Protein AF-A0A4V1TGD1-F1 (afdb_monomer_lite)

Foldseek 3Di:
DDPVVVCQLCPLQVQLVVLVVCCVVPPDDPSPVSSVVSNVVSVCCVVCVVVVVNDPD

Structure (mmCIF, N/CA/C/O backbone):
data_AF-A0A4V1TGD1-F1
#
_entry.id   AF-A0A4V1TGD1-F1
#
loop_
_atom_site.group_PDB
_atom_site.id
_atom_site.type_symbol
_atom_site.label_atom_id
_atom_site.label_alt_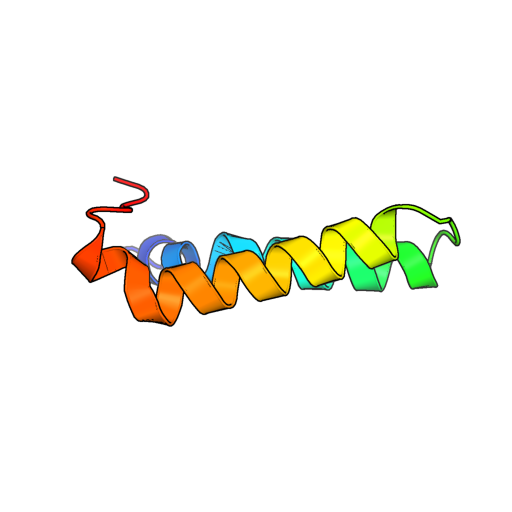id
_atom_site.label_comp_id
_atom_site.label_asym_id
_atom_site.label_entity_id
_atom_site.label_seq_id
_atom_site.pdbx_PDB_ins_code
_atom_site.Cartn_x
_atom_site.Cartn_y
_atom_site.Cartn_z
_atom_site.occupancy
_atom_site.B_iso_or_equiv
_atom_site.auth_seq_id
_atom_site.auth_comp_id
_atom_site.auth_asym_id
_atom_site.auth_atom_id
_atom_site.pdbx_PDB_model_num
ATOM 1 N N . MET A 1 1 ? 23.586 -3.556 -5.743 1.00 64.69 1 MET A N 1
ATOM 2 C CA . MET A 1 1 ? 22.186 -3.090 -5.816 1.00 64.69 1 MET A CA 1
ATOM 3 C C . MET A 1 1 ? 21.839 -2.578 -4.428 1.00 64.69 1 MET A C 1
ATOM 5 O O . MET A 1 1 ? 22.183 -3.253 -3.464 1.00 64.69 1 MET A O 1
ATOM 9 N N . THR A 1 2 ? 21.348 -1.347 -4.290 1.00 80.19 2 THR A N 1
ATOM 10 C CA . THR A 1 2 ? 20.992 -0.803 -2.969 1.00 80.19 2 THR A CA 1
ATOM 11 C C . THR A 1 2 ? 19.654 -1.408 -2.526 1.00 80.19 2 THR A C 1
ATOM 13 O O . THR A 1 2 ? 18.781 -1.568 -3.377 1.00 80.19 2 THR A O 1
ATOM 16 N N . PRO A 1 3 ? 19.444 -1.714 -1.231 1.00 82.56 3 PRO A N 1
ATOM 17 C CA . PRO A 1 3 ? 18.212 -2.358 -0.754 1.00 82.56 3 PRO A CA 1
ATOM 18 C C . PRO A 1 3 ? 16.924 -1.624 -1.144 1.00 82.56 3 PRO A C 1
ATOM 20 O O . PRO A 1 3 ? 15.883 -2.240 -1.302 1.00 82.56 3 PRO A O 1
ATOM 23 N N . LEU A 1 4 ? 16.996 -0.302 -1.330 1.00 83.88 4 LEU A N 1
ATOM 24 C CA . LEU A 1 4 ? 15.868 0.526 -1.755 1.00 83.88 4 LEU A CA 1
ATOM 25 C C . LEU A 1 4 ? 15.359 0.184 -3.158 1.00 83.88 4 LEU A C 1
ATOM 27 O O . LEU A 1 4 ? 14.150 0.212 -3.366 1.00 83.88 4 LEU A O 1
ATOM 31 N N . ALA A 1 5 ? 16.243 -0.172 -4.094 1.00 85.56 5 ALA A N 1
ATOM 32 C CA . ALA A 1 5 ? 15.857 -0.464 -5.475 1.00 85.56 5 ALA A CA 1
ATOM 33 C C . ALA A 1 5 ? 14.898 -1.665 -5.577 1.00 85.56 5 ALA A C 1
ATOM 35 O O . ALA A 1 5 ? 14.051 -1.706 -6.462 1.00 85.56 5 ALA A O 1
ATOM 36 N N . GLU A 1 6 ? 14.976 -2.609 -4.636 1.00 87.69 6 GLU A N 1
ATOM 37 C CA . GLU A 1 6 ? 14.114 -3.798 -4.602 1.00 87.69 6 GLU A CA 1
ATOM 38 C C . GLU A 1 6 ? 12.670 -3.475 -4.181 1.00 87.69 6 GLU A C 1
ATOM 40 O O . GLU A 1 6 ? 11.746 -4.234 -4.467 1.00 87.69 6 GLU A O 1
ATOM 45 N N . ILE A 1 7 ? 12.461 -2.336 -3.516 1.00 90.69 7 ILE A N 1
ATOM 46 C CA . ILE A 1 7 ? 11.181 -1.946 -2.908 1.00 90.69 7 ILE A CA 1
ATOM 47 C C . ILE A 1 7 ? 10.392 -0.993 -3.815 1.00 90.69 7 ILE A C 1
ATOM 49 O O . ILE A 1 7 ? 9.163 -0.944 -3.748 1.00 90.69 7 ILE A O 1
ATOM 53 N N . VAL A 1 8 ? 11.090 -0.252 -4.684 1.00 90.12 8 VAL A N 1
ATOM 54 C CA . VAL A 1 8 ? 10.510 0.746 -5.597 1.00 90.12 8 VAL A CA 1
ATOM 55 C C . VAL A 1 8 ? 9.358 0.187 -6.455 1.00 90.12 8 VAL A C 1
ATOM 57 O O . VAL A 1 8 ? 8.307 0.832 -6.492 1.00 90.12 8 VAL A O 1
ATOM 60 N N . PRO A 1 9 ? 9.452 -1.015 -7.068 1.00 90.75 9 PRO A N 1
ATOM 61 C CA . PRO A 1 9 ? 8.350 -1.571 -7.864 1.00 90.75 9 PRO A CA 1
ATOM 62 C C . PRO A 1 9 ? 7.052 -1.777 -7.067 1.00 90.75 9 PRO A C 1
ATOM 64 O O . PRO A 1 9 ? 5.959 -1.749 -7.629 1.00 90.75 9 PRO A O 1
ATOM 67 N N . TYR A 1 10 ? 7.156 -1.937 -5.746 1.00 94.88 10 TYR A N 1
ATOM 68 C CA . TYR A 1 10 ? 6.035 -2.213 -4.847 1.00 94.88 10 TYR A CA 1
ATOM 69 C C . TYR A 1 10 ? 5.521 -0.968 -4.112 1.00 94.88 10 TYR A C 1
ATOM 71 O O . TYR A 1 10 ? 4.639 -1.089 -3.259 1.00 94.88 10 TYR A O 1
ATOM 79 N N . ALA A 1 11 ? 6.020 0.232 -4.431 1.00 94.38 11 ALA A N 1
ATOM 80 C CA . ALA A 1 11 ? 5.670 1.467 -3.722 1.00 94.38 11 ALA A CA 1
ATOM 81 C C . ALA A 1 11 ? 4.148 1.714 -3.650 1.00 94.38 11 ALA A C 1
ATOM 83 O O . ALA A 1 11 ? 3.620 2.024 -2.582 1.00 94.38 11 ALA A O 1
ATOM 84 N N . TRP A 1 12 ? 3.426 1.491 -4.755 1.00 96.38 12 TRP A N 1
ATOM 85 C CA . TRP A 1 12 ? 1.961 1.603 -4.802 1.00 96.38 12 TRP A CA 1
ATOM 86 C C . TRP A 1 12 ? 1.252 0.596 -3.894 1.00 96.38 12 TRP A C 1
ATOM 88 O O . TRP A 1 12 ? 0.282 0.943 -3.222 1.00 96.38 12 TRP A O 1
ATOM 98 N N . TRP A 1 13 ? 1.755 -0.638 -3.837 1.00 97.69 13 TRP A N 1
ATOM 99 C CA . TRP A 1 13 ? 1.203 -1.674 -2.968 1.00 97.69 13 TRP A CA 1
ATOM 100 C C . TRP A 1 13 ? 1.399 -1.329 -1.494 1.00 97.69 13 TRP A C 1
ATOM 102 O O . TRP A 1 13 ? 0.455 -1.416 -0.712 1.00 97.69 13 TRP A O 1
ATOM 112 N N . ILE A 1 14 ? 2.600 -0.878 -1.123 1.00 97.44 14 ILE A N 1
ATOM 113 C CA . ILE A 1 14 ? 2.913 -0.454 0.246 1.00 97.44 14 ILE A CA 1
ATOM 114 C C . ILE A 1 14 ? 2.011 0.711 0.657 1.00 97.44 14 ILE A C 1
ATOM 116 O O . ILE A 1 14 ? 1.382 0.651 1.713 1.00 97.44 14 ILE A O 1
ATOM 120 N N . ALA A 1 15 ? 1.892 1.738 -0.189 1.00 97.94 15 ALA A N 1
ATOM 121 C CA . ALA A 1 15 ? 1.009 2.871 0.072 1.00 97.94 15 ALA A CA 1
ATOM 122 C C . ALA A 1 15 ? -0.453 2.424 0.236 1.00 97.94 15 ALA A C 1
ATOM 124 O O . ALA A 1 15 ? -1.114 2.830 1.191 1.00 97.94 15 ALA A O 1
ATOM 125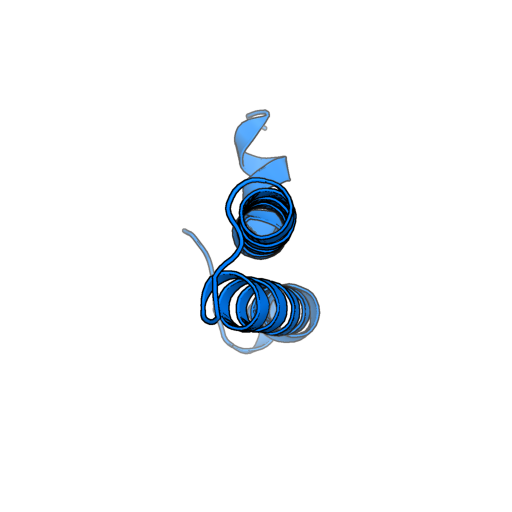 N N . GLY A 1 16 ? -0.942 1.542 -0.643 1.00 98.12 16 GLY A N 1
ATOM 126 C CA . GLY A 1 16 ? -2.298 1.001 -0.570 1.00 98.12 16 GLY A CA 1
ATOM 127 C C . GLY A 1 16 ? -2.570 0.250 0.732 1.00 98.12 16 GLY A C 1
ATOM 128 O O . GLY A 1 16 ? -3.563 0.522 1.404 1.00 98.12 16 GLY A O 1
ATOM 129 N N . LEU A 1 17 ? -1.662 -0.638 1.140 1.00 98.44 17 LEU A N 1
ATOM 130 C CA . LEU A 1 17 ? -1.784 -1.382 2.396 1.00 98.44 17 LEU A CA 1
ATOM 131 C C . LEU A 1 17 ? -1.747 -0.463 3.621 1.00 98.44 17 LEU A C 1
ATOM 133 O O . LEU A 1 17 ? -2.544 -0.647 4.539 1.00 98.44 17 LEU A O 1
ATOM 137 N N . VAL A 1 18 ? -0.879 0.552 3.626 1.00 98.44 18 VAL A N 1
ATOM 138 C CA . VAL A 1 18 ? -0.836 1.555 4.701 1.00 98.44 18 VAL A CA 1
ATOM 139 C C . VAL A 1 18 ? -2.161 2.308 4.797 1.00 98.44 18 VAL A C 1
ATOM 141 O O . VAL A 1 18 ? -2.685 2.459 5.897 1.00 98.44 18 VAL A O 1
ATOM 144 N N . LEU A 1 19 ? -2.743 2.731 3.671 1.00 98.25 19 LEU A N 1
ATOM 145 C CA . LEU A 1 19 ? -4.043 3.411 3.653 1.00 98.25 19 LEU A CA 1
ATOM 146 C C . LEU A 1 19 ? -5.170 2.522 4.195 1.00 98.25 19 LEU A C 1
ATOM 148 O O . LEU A 1 19 ? -5.998 2.995 4.971 1.00 98.25 19 LEU A O 1
ATOM 152 N N . LEU A 1 20 ? -5.173 1.233 3.849 1.00 97.94 20 LEU A N 1
ATOM 153 C CA . LEU A 1 20 ? -6.157 0.276 4.365 1.00 97.94 20 LEU A CA 1
ATOM 154 C C . LEU A 1 20 ? -5.997 0.031 5.870 1.00 97.94 20 LEU A C 1
ATOM 156 O O . LEU A 1 20 ? -6.990 -0.039 6.588 1.00 97.94 20 LEU A O 1
ATOM 160 N N . VAL A 1 21 ? -4.763 -0.067 6.368 1.00 98.38 21 VAL A N 1
ATOM 161 C CA . VAL A 1 21 ? -4.505 -0.160 7.814 1.00 98.38 21 VAL A CA 1
ATOM 162 C C . VAL A 1 21 ? -4.968 1.112 8.522 1.00 98.38 21 VAL A C 1
ATOM 164 O O . VAL A 1 21 ? -5.611 1.030 9.567 1.00 98.38 21 VAL A O 1
ATOM 167 N N . LEU A 1 22 ? -4.682 2.284 7.949 1.00 98.06 22 LEU A N 1
ATOM 168 C CA . LEU A 1 22 ? -5.105 3.563 8.513 1.00 98.06 22 LEU A CA 1
ATOM 169 C C . LEU A 1 22 ? -6.626 3.694 8.576 1.00 98.06 22 LEU A C 1
ATOM 171 O O . LEU A 1 22 ? -7.113 4.193 9.578 1.00 98.06 22 LEU A O 1
ATOM 175 N N . GLU A 1 23 ? -7.365 3.206 7.581 1.00 97.94 23 GLU A N 1
ATOM 176 C CA . GL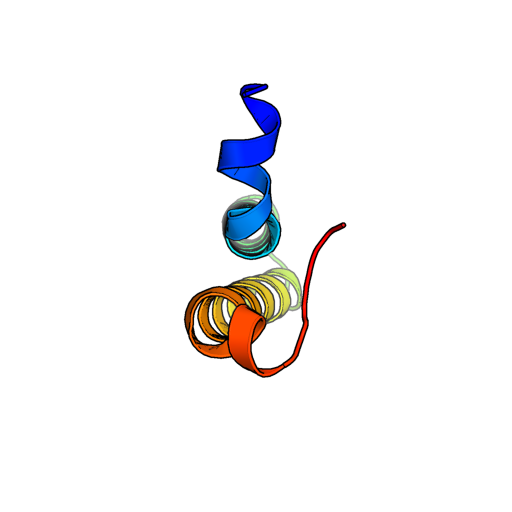U A 1 23 ? -8.833 3.159 7.616 1.00 97.94 23 GLU A CA 1
ATOM 177 C C . GLU A 1 23 ? -9.357 2.357 8.820 1.00 97.94 23 GLU A C 1
ATOM 179 O O . GLU A 1 23 ? -10.298 2.771 9.488 1.00 97.94 23 GLU A O 1
ATOM 184 N N . VAL A 1 24 ? -8.724 1.229 9.157 1.00 96.94 24 VAL A N 1
ATOM 185 C CA . VAL A 1 24 ? -9.129 0.416 10.319 1.00 96.94 24 VAL A CA 1
ATOM 186 C C . VAL A 1 24 ? -8.842 1.133 11.644 1.00 96.94 24 VAL A C 1
ATOM 188 O O . VAL A 1 24 ? -9.617 1.012 12.592 1.00 96.94 24 VAL A O 1
ATOM 191 N N . VAL A 1 25 ? -7.730 1.872 11.727 1.00 97.75 25 VAL A N 1
ATOM 192 C CA . VAL A 1 25 ? -7.318 2.599 12.945 1.00 97.75 25 VAL A CA 1
ATOM 193 C C . VAL A 1 25 ? -8.083 3.918 13.112 1.00 97.75 25 VAL A C 1
ATOM 195 O O . VAL A 1 25 ? -8.431 4.300 14.229 1.00 97.75 25 VAL A O 1
ATOM 198 N N . LEU A 1 26 ? -8.331 4.619 12.008 1.00 94.88 26 LEU A N 1
ATOM 199 C CA . LEU A 1 26 ? -8.988 5.918 11.916 1.00 94.88 26 LEU A CA 1
ATOM 200 C C . LEU A 1 26 ? -10.105 5.817 10.867 1.00 94.88 26 LEU A C 1
ATOM 202 O O . LEU A 1 26 ? -9.872 6.151 9.701 1.00 94.88 26 LEU A O 1
ATOM 206 N N . PRO A 1 27 ? -11.307 5.360 11.267 1.00 91.88 27 PRO A N 1
ATOM 207 C CA . PRO A 1 27 ? -12.388 5.108 10.328 1.00 91.88 27 PRO A CA 1
ATOM 208 C C . PRO A 1 27 ? -12.808 6.392 9.618 1.00 91.88 27 PRO A C 1
ATOM 210 O O . PRO A 1 27 ? -13.109 7.418 10.239 1.00 91.88 27 PRO A O 1
ATOM 213 N N . GLY A 1 28 ? -12.836 6.305 8.297 1.00 91.44 28 GLY A N 1
ATOM 214 C CA . GLY A 1 28 ? -13.238 7.338 7.369 1.00 91.44 28 GLY A CA 1
ATOM 215 C C . GLY A 1 28 ? -14.032 6.733 6.215 1.00 91.44 28 GLY A C 1
ATOM 216 O O . GLY A 1 28 ? -14.550 5.627 6.272 1.00 91.44 28 GLY A O 1
ATOM 217 N N . VAL A 1 29 ? -14.209 7.509 5.151 1.00 88.56 29 VAL A N 1
ATOM 218 C CA . VAL A 1 29 ? -14.797 6.987 3.907 1.00 88.56 29 VAL A CA 1
ATOM 219 C C . VAL A 1 29 ? -13.711 6.813 2.854 1.00 88.56 29 VAL A C 1
ATOM 221 O O . VAL A 1 29 ? -13.753 5.881 2.066 1.00 88.56 29 VAL A O 1
ATOM 224 N N . TYR A 1 30 ? -12.721 7.705 2.827 1.00 95.62 30 TYR A N 1
ATOM 225 C CA . TYR A 1 30 ? -11.843 7.872 1.674 1.00 95.62 30 TYR A CA 1
ATOM 226 C C . TYR A 1 30 ? -10.621 6.950 1.660 1.00 95.62 30 TYR A C 1
ATOM 228 O O . TYR A 1 30 ? -10.155 6.606 0.573 1.00 95.62 30 TYR A O 1
ATOM 236 N N . LEU A 1 31 ? -10.091 6.545 2.820 1.00 97.25 31 LEU A N 1
ATOM 237 C CA . LEU A 1 31 ? -8.830 5.796 2.871 1.00 97.25 31 LEU A CA 1
ATOM 238 C C . LEU A 1 31 ? -9.002 4.390 2.295 1.00 97.25 31 LEU A C 1
ATOM 240 O O . LEU A 1 31 ? -8.121 3.926 1.573 1.00 97.25 31 LEU A O 1
ATOM 244 N N . LEU A 1 32 ? -10.168 3.769 2.504 1.00 96.88 32 LEU A N 1
ATOM 245 C CA . LEU A 1 32 ? -10.531 2.509 1.852 1.00 96.88 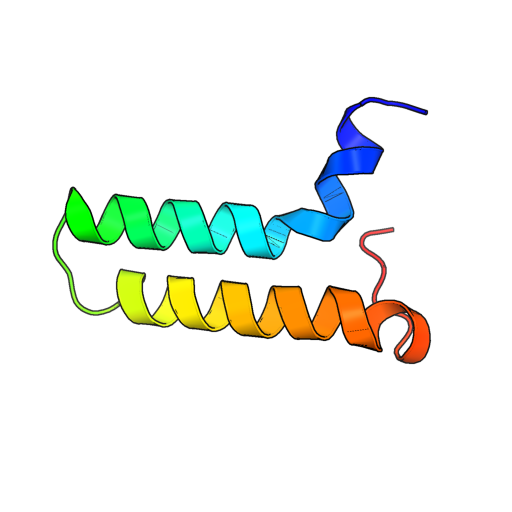32 LEU A CA 1
ATOM 246 C C . LEU A 1 32 ? -10.423 2.594 0.319 1.00 96.88 32 LEU A C 1
ATOM 248 O O . LEU A 1 32 ? -9.740 1.782 -0.307 1.00 96.88 32 LEU A O 1
ATOM 252 N N . PHE A 1 33 ? -11.079 3.586 -0.293 1.00 97.88 33 PHE A N 1
ATOM 253 C CA . PHE A 1 33 ? -11.099 3.726 -1.752 1.00 97.88 33 PHE A CA 1
ATOM 254 C C . PHE A 1 33 ? -9.722 4.070 -2.311 1.00 97.88 33 PHE A C 1
ATOM 256 O O . PHE A 1 33 ? -9.322 3.498 -3.324 1.00 97.88 33 PHE A O 1
ATOM 263 N N . LEU A 1 34 ? -8.980 4.960 -1.646 1.00 98.06 34 LEU A N 1
ATOM 264 C CA . LEU A 1 34 ? -7.613 5.297 -2.046 1.00 98.06 34 LEU A CA 1
ATOM 265 C C . LEU A 1 34 ? -6.678 4.090 -1.920 1.00 98.06 34 LEU A C 1
ATOM 267 O O . LEU A 1 34 ? -5.861 3.859 -2.809 1.00 98.06 34 LEU A O 1
ATOM 271 N N . GLY A 1 35 ? -6.831 3.291 -0.862 1.00 98.06 35 GLY A N 1
ATOM 272 C CA . GLY A 1 35 ? -6.070 2.064 -0.658 1.00 98.06 35 GLY A CA 1
ATOM 273 C C . GLY A 1 35 ? -6.311 1.052 -1.774 1.00 98.06 35 GLY A C 1
ATOM 274 O O . GLY A 1 35 ? -5.363 0.600 -2.413 1.00 98.06 35 GLY A O 1
ATOM 275 N N . ILE A 1 36 ? -7.578 0.758 -2.077 1.00 98.19 36 ILE A N 1
ATOM 276 C CA . ILE A 1 36 ? -7.951 -0.155 -3.169 1.00 98.19 36 ILE A CA 1
ATOM 277 C C . ILE A 1 36 ? -7.461 0.378 -4.523 1.00 98.19 36 ILE A C 1
ATOM 279 O O . ILE A 1 36 ? -6.885 -0.380 -5.303 1.00 98.19 36 ILE A O 1
ATOM 283 N N . ALA A 1 3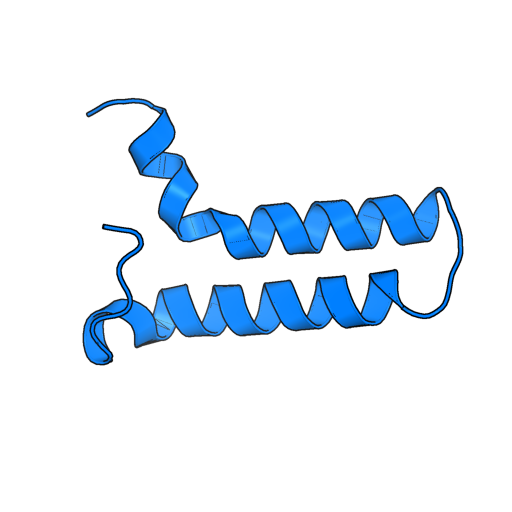7 ? -7.636 1.673 -4.799 1.00 98.44 37 ALA A N 1
ATOM 284 C CA . ALA A 1 37 ? -7.160 2.286 -6.037 1.00 98.44 37 ALA A CA 1
ATOM 285 C C . ALA A 1 37 ? -5.636 2.156 -6.187 1.00 98.44 37 ALA A C 1
ATOM 287 O O . ALA A 1 37 ? -5.161 1.788 -7.260 1.00 98.44 37 ALA A O 1
ATOM 288 N N . ALA A 1 38 ? -4.874 2.381 -5.113 1.00 98.38 38 ALA A N 1
ATOM 289 C CA . ALA A 1 38 ? -3.425 2.208 -5.113 1.00 98.38 38 ALA A CA 1
ATOM 290 C C . ALA A 1 38 ? -3.013 0.751 -5.381 1.00 98.38 38 ALA A C 1
ATOM 292 O O . ALA A 1 38 ? -2.092 0.521 -6.163 1.00 98.38 38 ALA A O 1
ATOM 293 N N . LEU A 1 39 ? -3.717 -0.234 -4.812 1.00 98.44 39 LEU A N 1
ATOM 294 C CA . LEU A 1 39 ? -3.465 -1.652 -5.103 1.00 98.44 39 LEU A CA 1
ATOM 295 C C . LEU A 1 39 ? -3.744 -1.996 -6.573 1.00 98.44 39 LEU A C 1
ATOM 297 O O . LEU A 1 39 ? -2.949 -2.694 -7.200 1.00 98.44 39 LEU A O 1
ATOM 301 N N . ILE A 1 40 ? -4.838 -1.478 -7.141 1.00 98.38 40 ILE A N 1
ATOM 302 C CA . ILE A 1 40 ? -5.190 -1.688 -8.554 1.00 98.38 40 ILE A CA 1
ATOM 303 C C . ILE A 1 40 ? -4.133 -1.064 -9.471 1.00 98.38 40 ILE A C 1
ATOM 305 O O . ILE A 1 40 ? -3.639 -1.731 -10.379 1.00 98.38 40 ILE A O 1
ATOM 309 N N . VAL A 1 41 ? -3.750 0.192 -9.221 1.00 96.25 41 VAL A N 1
ATOM 310 C CA . VAL A 1 41 ? -2.702 0.882 -9.991 1.00 96.25 41 VAL A CA 1
ATOM 311 C C . VAL A 1 41 ? -1.370 0.153 -9.850 1.00 96.25 41 VAL A C 1
ATOM 313 O O . VAL A 1 41 ? -0.708 -0.102 -10.849 1.00 96.25 41 VAL A O 1
ATOM 316 N N . GLY A 1 42 ? -1.000 -0.253 -8.636 1.00 95.50 42 GLY A N 1
ATOM 317 C CA . GLY A 1 42 ? 0.216 -1.018 -8.391 1.00 95.50 42 GLY A CA 1
ATOM 318 C C . GLY A 1 42 ? 0.235 -2.348 -9.142 1.00 95.50 42 GLY A C 1
ATOM 319 O O . GLY A 1 42 ? 1.244 -2.691 -9.747 1.00 95.50 42 GLY A O 1
ATOM 320 N N . ALA A 1 43 ? -0.878 -3.084 -9.162 1.00 96.75 43 ALA A N 1
ATOM 321 C CA . ALA A 1 43 ? -1.002 -4.305 -9.957 1.00 96.75 43 ALA A CA 1
ATOM 322 C C . ALA A 1 43 ? -0.879 -4.024 -11.464 1.00 96.75 43 ALA A C 1
ATOM 324 O O . ALA A 1 43 ? -0.175 -4.748 -12.164 1.00 96.75 43 ALA A O 1
ATOM 325 N N . ALA A 1 44 ? -1.503 -2.952 -11.962 1.00 95.56 44 ALA A N 1
ATOM 326 C CA . ALA A 1 44 ? -1.385 -2.551 -13.361 1.00 95.56 44 ALA A CA 1
ATOM 327 C C . ALA A 1 44 ? 0.059 -2.178 -13.735 1.00 95.56 44 ALA A C 1
ATOM 329 O O . ALA A 1 44 ? 0.538 -2.610 -14.778 1.00 95.56 44 ALA A O 1
ATOM 330 N N . VAL A 1 45 ? 0.774 -1.444 -12.877 1.00 93.44 45 VAL A N 1
ATOM 331 C CA . VAL A 1 45 ? 2.187 -1.086 -13.090 1.00 93.44 45 VAL A CA 1
ATOM 332 C C . VAL A 1 45 ? 3.076 -2.328 -13.106 1.00 93.44 45 VAL A C 1
ATOM 334 O O . VAL A 1 45 ? 3.919 -2.444 -13.986 1.00 93.44 45 VAL A O 1
ATOM 337 N N . LEU A 1 46 ? 2.864 -3.293 -12.208 1.00 92.88 46 LEU A N 1
ATOM 338 C CA . LEU A 1 46 ? 3.650 -4.534 -12.206 1.00 92.88 46 LEU A CA 1
ATOM 339 C C . LEU A 1 46 ? 3.409 -5.400 -13.452 1.00 92.88 46 LEU A C 1
ATOM 341 O O . LEU A 1 46 ? 4.310 -6.108 -13.887 1.00 92.88 46 LEU A O 1
ATOM 345 N N . LEU A 1 47 ? 2.200 -5.367 -14.018 1.00 93.81 47 LEU A N 1
ATOM 346 C CA . LEU A 1 47 ? 1.842 -6.180 -15.185 1.00 93.81 47 LEU A CA 1
ATOM 347 C C . LEU A 1 47 ? 2.148 -5.496 -16.521 1.00 93.81 47 LEU A C 1
ATOM 349 O O . LEU A 1 47 ? 2.401 -6.178 -17.511 1.00 93.81 47 LEU A O 1
ATOM 353 N N . LEU A 1 48 ? 2.062 -4.167 -16.570 1.00 93.81 48 LEU A N 1
ATOM 354 C CA . LEU A 1 48 ? 2.051 -3.394 -17.813 1.00 93.81 48 LEU A CA 1
ATOM 355 C C . LEU A 1 48 ? 3.098 -2.271 -17.845 1.00 93.81 48 LEU A C 1
ATOM 357 O O . LEU A 1 48 ? 3.308 -1.683 -18.905 1.00 93.81 48 LEU A O 1
ATOM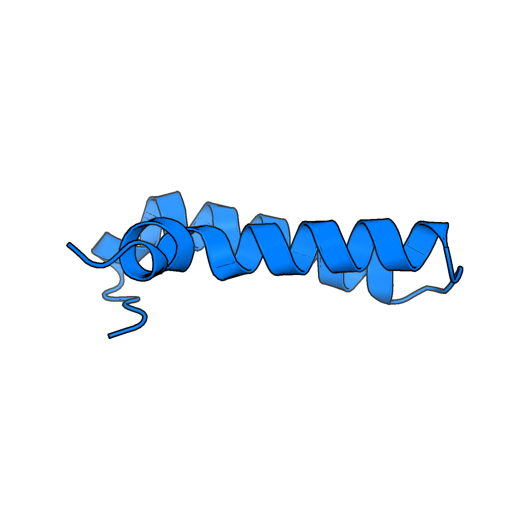 361 N N . GLY A 1 49 ? 3.749 -1.954 -16.723 1.00 88.69 49 GLY A N 1
ATOM 362 C CA . GLY A 1 49 ? 4.639 -0.796 -16.578 1.00 88.69 49 GLY A CA 1
ATOM 363 C C . GLY A 1 49 ? 5.772 -0.778 -17.599 1.00 88.69 49 GLY A C 1
ATOM 364 O O . GLY A 1 49 ? 5.965 0.234 -18.272 1.00 88.69 49 GLY A O 1
ATOM 365 N N . ASP A 1 50 ? 6.414 -1.927 -17.816 1.00 86.81 50 ASP A N 1
ATOM 366 C CA . ASP A 1 50 ? 7.487 -2.081 -18.806 1.00 86.81 50 ASP A CA 1
ATOM 367 C C . ASP A 1 50 ? 7.004 -1.828 -20.242 1.00 86.81 50 ASP A C 1
ATOM 369 O O . ASP A 1 50 ? 7.736 -1.297 -21.074 1.00 86.81 50 ASP A O 1
ATOM 373 N N . THR A 1 51 ? 5.746 -2.168 -20.543 1.00 88.62 51 THR A N 1
ATOM 374 C CA . THR A 1 51 ? 5.155 -1.972 -21.880 1.00 88.62 51 THR A CA 1
ATOM 375 C C . THR A 1 51 ? 4.852 -0.499 -22.158 1.00 88.62 51 THR A C 1
ATOM 377 O O . THR A 1 51 ? 4.922 -0.058 -23.304 1.00 88.62 51 THR A O 1
ATOM 380 N N . PHE A 1 52 ? 4.527 0.272 -21.119 1.00 86.19 52 PHE A N 1
ATOM 381 C CA . PHE A 1 52 ? 4.151 1.684 -21.230 1.00 86.19 52 PHE A CA 1
ATOM 382 C C . PHE A 1 52 ? 5.280 2.658 -20.865 1.00 86.19 52 PHE A C 1
ATOM 384 O O . PHE A 1 52 ? 5.053 3.866 -20.860 1.00 86.19 52 PHE A O 1
ATOM 391 N N . GLY A 1 53 ? 6.487 2.157 -20.576 1.00 82.38 53 GLY A N 1
ATOM 392 C CA . GLY A 1 53 ? 7.627 2.989 -20.181 1.00 82.38 53 GLY A CA 1
ATOM 393 C C . GLY A 1 53 ? 7.423 3.688 -18.836 1.00 82.38 53 GLY A C 1
ATOM 394 O O . GLY A 1 53 ? 7.926 4.789 -18.631 1.00 82.38 53 GLY A O 1
ATOM 395 N N . PHE A 1 54 ? 6.647 3.084 -17.934 1.00 80.88 54 PHE A N 1
ATOM 396 C CA . PHE A 1 54 ? 6.417 3.623 -16.599 1.00 80.88 54 PHE A CA 1
ATOM 397 C C . PHE A 1 54 ? 7.553 3.180 -15.668 1.00 80.88 54 PHE A C 1
ATOM 399 O O . PHE A 1 54 ? 7.466 2.131 -15.028 1.00 80.88 54 PHE A O 1
ATOM 406 N N . SER A 1 55 ? 8.625 3.973 -15.609 1.00 74.06 55 SER A N 1
ATOM 407 C CA . SER A 1 55 ? 9.709 3.827 -14.633 1.00 74.06 55 SER A CA 1
ATOM 408 C C . SER A 1 55 ? 9.575 4.851 -13.511 1.00 74.06 55 SER A C 1
ATOM 410 O O . SER A 1 55 ? 9.043 5.945 -13.686 1.00 74.06 55 SER A O 1
ATOM 412 N N . TRP A 1 56 ? 10.085 4.486 -12.337 1.00 71.38 56 TRP A N 1
ATOM 413 C CA . TRP A 1 56 ? 10.341 5.435 -11.249 1.00 71.38 56 TRP A CA 1
ATOM 414 C C . TRP A 1 56 ? 11.675 6.181 -11.412 1.00 71.38 56 TRP A C 1
ATOM 416 O O . TRP A 1 56 ? 11.999 7.037 -10.592 1.00 71.38 56 TRP A O 1
ATOM 426 N N . GLU A 1 57 ? 12.443 5.809 -12.437 1.00 65.50 57 GLU A N 1
ATOM 427 C CA . GLU A 1 57 ? 13.717 6.400 -12.856 1.00 65.50 57 GLU A CA 1
ATOM 428 C C . GLU A 1 57 ? 13.500 7.519 -13.873 1.00 65.50 57 GLU A C 1
ATOM 430 O O . GLU A 1 57 ? 12.611 7.332 -14.740 1.00 65.50 57 GLU A O 1
#

Sequence (57 aa):
MTPLAEIVPYAWWIAGLVLLVLEVVLPGVYLLFLGIAALIVGAAVLLLGDTFGFSWE

pLDDT: mean 91.93, std 8.19, range [64.69, 98.44]

Radius of gyration: 12.98 Å; chains: 1; bounding box: 37×14×35 Å

Secondary structure (DSSP, 8-state):
--GGGGTGGGHHHHHHHHHHHHHHHS--SHHHHHHHHHHHHHHHHHHHHHHHT----